Protein AF-A0A7H1Q5Y9-F1 (afdb_monomer_lite)

Foldseek 3Di:
DVVVVVLVVVLVVLLVVLEFDPPDDPLSLLVSLLVSLVVQLVSLCVVCVLADCSLVSQLVSQLVSCVSSPDDSVRSSVLSCCLSVVQPDRSDRGDPVSSNVNSVSSSVPPD

Structure (mmCIF, N/CA/C/O backbone):
data_AF-A0A7H1Q5Y9-F1
#
_entry.id   AF-A0A7H1Q5Y9-F1
#
loop_
_atom_site.group_PDB
_atom_site.id
_atom_site.type_symbol
_atom_site.label_atom_id
_atom_site.label_alt_id
_atom_site.label_comp_id
_atom_site.label_asym_id
_atom_site.label_entity_id
_atom_site.label_seq_id
_atom_site.pdbx_PDB_ins_code
_atom_site.Cartn_x
_atom_site.Cartn_y
_atom_site.Cartn_z
_atom_site.occupancy
_atom_site.B_iso_or_equiv
_atom_site.auth_seq_id
_atom_site.auth_comp_id
_atom_site.auth_asym_id
_atom_site.auth_atom_id
_atom_site.pdbx_PDB_model_num
ATOM 1 N N . MET A 1 1 ? -4.193 -21.403 11.041 1.00 68.25 1 MET A N 1
ATOM 2 C CA . MET A 1 1 ? -3.182 -21.726 10.001 1.00 68.25 1 MET A CA 1
ATOM 3 C C . MET A 1 1 ? -3.736 -21.534 8.593 1.00 68.25 1 MET A C 1
ATOM 5 O O . MET A 1 1 ? -3.088 -20.847 7.819 1.00 68.25 1 MET A O 1
ATOM 9 N N . LEU A 1 2 ? -4.917 -22.076 8.258 1.00 81.56 2 LEU A N 1
ATOM 10 C CA . LEU A 1 2 ? -5.513 -21.904 6.920 1.00 81.56 2 LEU A CA 1
ATOM 11 C C . LEU A 1 2 ? -5.877 -20.445 6.595 1.00 81.56 2 LEU A C 1
ATOM 13 O O . LEU A 1 2 ? -5.619 -20.007 5.485 1.00 81.56 2 LEU A O 1
ATOM 17 N N . GLU A 1 3 ? -6.375 -19.680 7.570 1.00 82.94 3 GLU A N 1
ATOM 18 C CA . GLU A 1 3 ? -6.732 -18.260 7.380 1.00 82.94 3 GLU A CA 1
ATOM 19 C C . GLU A 1 3 ? -5.525 -17.381 7.030 1.00 82.94 3 GLU A C 1
ATOM 21 O O . GLU A 1 3 ? -5.612 -16.510 6.174 1.00 82.94 3 GLU A O 1
ATOM 26 N N . TRP A 1 4 ? -4.365 -17.645 7.640 1.00 86.75 4 TRP A N 1
ATOM 27 C CA . TRP A 1 4 ? -3.121 -16.946 7.303 1.00 86.75 4 TRP A CA 1
ATOM 28 C C . TRP A 1 4 ? -2.650 -17.274 5.883 1.00 86.75 4 TRP A C 1
ATOM 30 O O . TRP A 1 4 ? -2.183 -16.398 5.164 1.00 86.75 4 TRP A O 1
ATOM 40 N N . ARG A 1 5 ? -2.796 -18.538 5.464 1.00 91.12 5 ARG A N 1
ATOM 41 C CA . ARG A 1 5 ? -2.444 -18.966 4.108 1.00 91.12 5 ARG A CA 1
ATOM 42 C C . ARG A 1 5 ? -3.365 -18.335 3.064 1.00 91.12 5 ARG A C 1
ATOM 44 O O . ARG A 1 5 ? -2.848 -17.820 2.088 1.00 91.12 5 ARG A O 1
ATOM 51 N N . SER A 1 6 ? -4.682 -18.354 3.294 1.00 92.25 6 SER A N 1
ATOM 52 C CA . SER A 1 6 ? -5.670 -17.746 2.386 1.00 92.25 6 SER A CA 1
ATOM 53 C C . SER A 1 6 ? -5.350 -16.279 2.143 1.00 92.25 6 SER A C 1
ATOM 55 O O . SER A 1 6 ? -5.233 -15.858 1.002 1.00 92.25 6 SER A O 1
ATOM 57 N N . TRP A 1 7 ? -5.079 -15.535 3.217 1.00 91.12 7 TRP A N 1
ATOM 58 C CA . TRP A 1 7 ? -4.743 -14.121 3.113 1.00 91.12 7 TRP A CA 1
ATOM 59 C C . TRP A 1 7 ? -3.468 -13.864 2.292 1.00 91.12 7 TRP A C 1
ATOM 61 O O . TRP A 1 7 ? -3.449 -12.974 1.449 1.00 91.12 7 TRP A O 1
ATOM 71 N N . LEU A 1 8 ? -2.411 -14.664 2.479 1.00 92.81 8 LEU A N 1
ATOM 72 C CA . LEU A 1 8 ? -1.203 -14.545 1.651 1.00 92.81 8 LEU A CA 1
ATOM 73 C C . LEU A 1 8 ? -1.446 -14.938 0.187 1.00 92.81 8 LEU A C 1
ATOM 75 O O . LEU A 1 8 ? -0.823 -14.368 -0.704 1.00 92.81 8 LEU A O 1
ATOM 79 N N . GLU A 1 9 ? -2.329 -15.902 -0.074 1.00 95.75 9 GLU A N 1
ATOM 80 C CA . GLU A 1 9 ? -2.720 -16.285 -1.436 1.00 95.75 9 GLU A CA 1
ATOM 81 C C . GLU A 1 9 ? -3.536 -15.183 -2.122 1.00 95.75 9 GLU A C 1
ATOM 83 O O . GLU A 1 9 ? -3.304 -14.903 -3.295 1.00 95.75 9 GLU A O 1
ATOM 88 N N . GLU A 1 10 ? -4.432 -14.522 -1.390 1.00 95.69 10 GLU A N 1
ATOM 89 C CA . GLU A 1 10 ? -5.186 -13.357 -1.865 1.00 95.69 10 GLU A CA 1
ATOM 90 C C . GLU A 1 10 ? -4.256 -12.176 -2.162 1.00 95.69 10 GLU A C 1
ATOM 92 O O . GLU A 1 10 ? -4.354 -11.569 -3.227 1.00 95.69 10 GLU A O 1
ATOM 97 N N . LEU A 1 11 ? -3.293 -11.905 -1.276 1.00 94.94 11 LEU A N 1
ATOM 98 C CA . LEU A 1 11 ? -2.292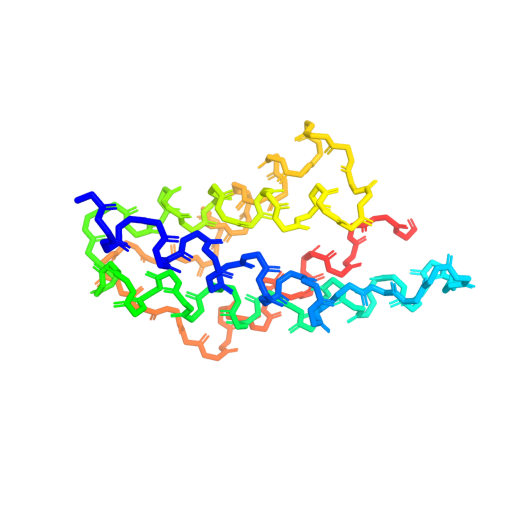 -10.860 -1.485 1.00 94.94 11 LEU A CA 1
ATOM 99 C C . LEU A 1 11 ? -1.418 -11.158 -2.717 1.00 94.94 11 LEU A C 1
ATOM 101 O O . LEU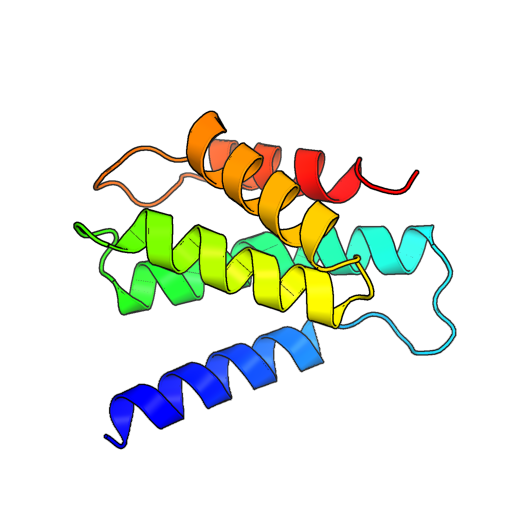 A 1 11 ? -1.206 -10.286 -3.556 1.00 94.94 11 LEU A O 1
ATOM 105 N N . ALA A 1 12 ? -0.965 -12.404 -2.877 1.00 95.50 12 ALA A N 1
ATOM 106 C CA . ALA A 1 12 ? -0.191 -12.818 -4.046 1.00 95.50 12 ALA A CA 1
ATOM 107 C C . ALA A 1 12 ? -0.999 -12.733 -5.353 1.00 95.50 12 ALA A C 1
ATOM 109 O O . ALA A 1 12 ? -0.461 -12.317 -6.380 1.00 95.50 12 ALA A O 1
ATOM 110 N N . ALA A 1 13 ? -2.283 -13.105 -5.327 1.00 96.69 13 ALA A N 1
ATOM 111 C CA . ALA A 1 13 ? -3.172 -12.972 -6.479 1.00 96.69 13 ALA A CA 1
ATOM 112 C C . ALA A 1 13 ? -3.351 -11.501 -6.875 1.00 96.69 13 ALA A C 1
ATOM 114 O O . ALA A 1 13 ? -3.244 -11.165 -8.054 1.00 96.69 13 ALA A O 1
ATOM 115 N N . LEU A 1 14 ? -3.536 -10.624 -5.888 1.00 96.56 14 LEU A N 1
ATOM 116 C CA . LEU A 1 14 ? -3.633 -9.187 -6.106 1.00 96.56 14 LEU A CA 1
ATOM 117 C C . LEU A 1 14 ? -2.351 -8.604 -6.719 1.00 96.56 14 LEU A C 1
ATOM 119 O O . LEU A 1 14 ? -2.420 -7.778 -7.631 1.00 96.56 14 LEU A O 1
ATOM 123 N N . PHE A 1 15 ? -1.179 -9.038 -6.250 1.00 95.12 15 PHE A N 1
ATOM 124 C CA . PHE A 1 15 ? 0.098 -8.595 -6.814 1.00 95.12 15 PHE A CA 1
ATOM 125 C C . PHE A 1 15 ? 0.239 -9.030 -8.270 1.00 95.12 15 PHE A C 1
ATOM 127 O O . PHE A 1 15 ? 0.634 -8.226 -9.107 1.00 95.12 15 PHE A O 1
ATOM 134 N N . ALA A 1 16 ? -0.142 -10.270 -8.587 1.00 94.06 16 ALA A N 1
ATOM 135 C CA . ALA A 1 16 ? -0.122 -10.775 -9.955 1.00 94.06 16 ALA A CA 1
ATOM 136 C C . ALA A 1 16 ? -1.090 -10.015 -10.879 1.00 94.06 16 ALA A C 1
ATOM 138 O O . ALA A 1 16 ? -0.744 -9.747 -12.024 1.00 94.06 16 ALA A O 1
ATOM 139 N N . GLU A 1 17 ? -2.274 -9.636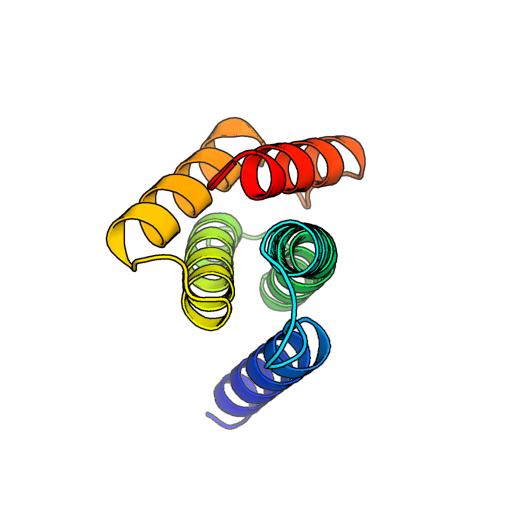 -10.389 1.00 94.00 17 GLU A N 1
ATOM 140 C CA . GLU A 1 17 ? -3.235 -8.812 -11.139 1.00 94.00 17 GLU A CA 1
ATOM 141 C C . GLU A 1 17 ? -2.726 -7.380 -11.363 1.00 94.00 17 GLU A C 1
ATOM 143 O O . GLU A 1 17 ? -2.993 -6.770 -12.396 1.00 94.00 17 GLU A O 1
ATOM 148 N N . SER A 1 18 ? -1.965 -6.852 -10.403 1.00 91.44 18 SER A N 1
ATOM 149 C CA . SER A 1 18 ? -1.428 -5.488 -10.435 1.00 91.44 18 SER A CA 1
ATOM 150 C C . SER A 1 18 ? -0.049 -5.388 -11.097 1.00 91.44 18 SER A C 1
ATOM 152 O O . SER A 1 18 ? 0.488 -4.282 -11.231 1.00 91.44 18 SER A O 1
ATOM 154 N N . ALA A 1 19 ? 0.551 -6.516 -11.482 1.00 88.19 19 ALA A N 1
ATOM 155 C CA . ALA A 1 19 ? 1.878 -6.561 -12.072 1.00 88.19 19 ALA A CA 1
ATOM 156 C C . ALA A 1 19 ? 1.869 -5.947 -13.484 1.00 88.19 19 ALA A C 1
ATOM 158 O O . ALA A 1 19 ? 0.946 -6.199 -14.261 1.00 88.19 19 ALA A O 1
ATOM 159 N N . PRO A 1 20 ? 2.885 -5.143 -13.838 1.00 86.69 20 PRO A N 1
ATOM 160 C CA . PRO A 1 20 ? 3.034 -4.665 -15.204 1.00 86.69 20 PRO A CA 1
ATOM 161 C C . PRO A 1 20 ? 3.361 -5.820 -16.161 1.00 86.69 20 PRO A C 1
ATOM 163 O O . PRO A 1 20 ? 3.923 -6.840 -15.756 1.00 86.69 20 PRO A O 1
ATOM 166 N N . ASP A 1 21 ? 3.057 -5.634 -17.448 1.00 87.06 21 ASP A N 1
ATOM 167 C CA . ASP A 1 21 ? 3.479 -6.565 -18.494 1.00 87.06 21 ASP A CA 1
ATOM 168 C C . ASP A 1 21 ? 5.010 -6.725 -18.513 1.00 87.06 21 ASP A C 1
ATOM 170 O O . ASP A 1 21 ? 5.766 -5.812 -18.172 1.00 87.06 21 ASP A O 1
ATOM 174 N N . VAL A 1 22 ? 5.489 -7.895 -18.946 1.00 83.81 22 VAL A N 1
ATOM 175 C CA . VAL A 1 22 ? 6.931 -8.223 -18.955 1.00 83.81 22 VAL A CA 1
ATOM 176 C C . VAL A 1 22 ? 7.735 -7.206 -19.775 1.00 83.81 22 VAL A C 1
ATOM 178 O O . VAL A 1 22 ? 8.821 -6.796 -19.363 1.00 83.81 22 VAL A O 1
ATOM 181 N N . ASP A 1 23 ? 7.162 -6.752 -20.890 1.00 88.38 23 ASP A N 1
ATOM 182 C CA . ASP A 1 23 ? 7.767 -5.793 -21.818 1.00 88.38 23 ASP A CA 1
ATOM 183 C C . ASP A 1 23 ? 7.336 -4.338 -21.557 1.00 88.38 23 ASP A C 1
ATOM 185 O O . ASP A 1 23 ? 7.623 -3.469 -22.380 1.00 88.38 23 ASP A O 1
ATOM 189 N N . ALA A 1 24 ? 6.657 -4.068 -20.434 1.00 87.88 24 ALA A N 1
ATOM 190 C CA . ALA A 1 24 ? 6.195 -2.728 -20.085 1.00 87.88 24 ALA A CA 1
ATOM 191 C C . ALA A 1 24 ? 7.359 -1.727 -20.062 1.00 87.88 24 ALA A C 1
ATOM 193 O O . ALA A 1 24 ? 8.481 -2.065 -19.660 1.00 87.88 24 ALA A O 1
ATOM 194 N N . ASP A 1 25 ? 7.109 -0.486 -20.464 1.00 90.19 25 ASP A N 1
ATOM 195 C CA . ASP A 1 25 ? 8.067 0.600 -20.245 1.00 90.19 25 ASP A CA 1
ATOM 196 C C . ASP A 1 25 ? 8.019 1.115 -18.789 1.00 90.19 25 ASP A C 1
ATOM 198 O O . ASP A 1 25 ? 7.235 0.642 -17.964 1.00 90.19 25 ASP A O 1
ATOM 202 N N . GLU A 1 26 ? 8.908 2.043 -18.422 1.00 87.00 26 GLU A N 1
ATOM 203 C CA . GLU A 1 26 ? 8.965 2.550 -17.039 1.00 87.00 26 GLU A CA 1
ATOM 204 C C . GLU A 1 26 ? 7.687 3.302 -16.636 1.00 87.00 26 GLU A C 1
ATOM 206 O O . GLU A 1 26 ? 7.230 3.193 -15.502 1.00 87.00 26 GLU A O 1
ATOM 211 N N . GLU A 1 27 ? 7.055 4.009 -17.574 1.00 89.38 27 GLU A N 1
ATOM 212 C CA . GLU A 1 27 ? 5.800 4.726 -17.342 1.00 89.38 27 GLU A CA 1
ATOM 213 C C . GLU A 1 27 ? 4.652 3.745 -17.063 1.00 89.38 27 GLU A C 1
ATOM 215 O O . GLU A 1 27 ? 3.850 3.952 -16.151 1.00 89.38 27 GLU A O 1
ATOM 220 N N . GLU A 1 28 ? 4.574 2.653 -17.818 1.00 90.31 28 GLU A N 1
ATOM 221 C CA . GLU A 1 28 ? 3.601 1.586 -17.613 1.00 90.31 28 GLU A CA 1
ATOM 222 C C . GLU A 1 28 ? 3.835 0.848 -16.294 1.00 90.31 28 GLU A C 1
ATOM 224 O O . GLU A 1 28 ? 2.867 0.599 -15.566 1.00 90.31 28 GLU A O 1
ATOM 229 N N . ARG A 1 29 ? 5.097 0.557 -15.939 1.00 89.06 29 ARG A N 1
ATOM 230 C CA . ARG A 1 29 ? 5.453 -0.008 -14.625 1.00 89.06 29 ARG A CA 1
ATOM 231 C C . ARG A 1 29 ? 5.004 0.905 -13.493 1.00 89.06 29 ARG A C 1
ATOM 233 O O . ARG A 1 29 ? 4.322 0.438 -12.581 1.00 89.06 29 ARG A O 1
ATOM 240 N N . ARG A 1 30 ? 5.302 2.201 -13.595 1.00 90.00 30 ARG A N 1
ATOM 241 C CA . ARG A 1 30 ? 4.895 3.229 -12.631 1.00 90.00 30 ARG A CA 1
ATOM 242 C C . ARG A 1 30 ? 3.380 3.293 -12.469 1.00 90.00 30 ARG A C 1
ATOM 244 O O . ARG A 1 30 ? 2.877 3.157 -11.359 1.00 90.00 30 ARG A O 1
ATOM 251 N N . ARG A 1 31 ? 2.622 3.363 -13.569 1.00 90.81 31 ARG A N 1
ATOM 252 C CA . ARG A 1 31 ? 1.150 3.346 -13.492 1.00 90.81 31 ARG A CA 1
ATOM 253 C C . ARG A 1 31 ? 0.592 2.039 -12.945 1.00 90.81 31 ARG A C 1
ATOM 255 O O . ARG A 1 31 ? -0.472 2.051 -12.330 1.00 90.81 31 ARG A O 1
ATOM 262 N N . SER A 1 32 ? 1.253 0.907 -13.188 1.00 91.50 32 SER A N 1
ATOM 263 C CA . SER A 1 32 ? 0.835 -0.360 -12.588 1.00 91.50 32 SER A CA 1
ATOM 264 C C . SER A 1 32 ? 1.026 -0.338 -11.076 1.00 91.50 32 SER A C 1
ATOM 266 O O . SER A 1 32 ? 0.072 -0.657 -10.367 1.00 91.50 32 SER A O 1
ATOM 268 N N . ARG A 1 33 ? 2.185 0.150 -10.602 1.00 92.69 33 ARG A N 1
ATOM 269 C CA . ARG A 1 33 ? 2.462 0.405 -9.177 1.00 92.69 33 ARG A CA 1
ATOM 270 C C . ARG A 1 33 ? 1.383 1.286 -8.547 1.00 92.69 33 ARG A C 1
ATOM 272 O O . ARG A 1 33 ? 0.729 0.877 -7.593 1.00 92.69 33 ARG A O 1
ATOM 279 N N . GLU A 1 34 ? 1.110 2.449 -9.135 1.00 93.75 34 GLU A N 1
ATOM 280 C CA . GLU A 1 34 ? 0.086 3.389 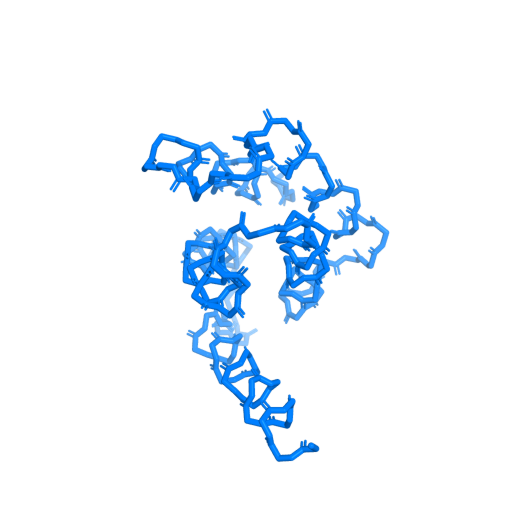-8.650 1.00 93.75 34 GLU A CA 1
ATOM 281 C C . GLU A 1 34 ? -1.319 2.766 -8.556 1.00 93.75 34 GLU A C 1
ATOM 283 O O . GLU A 1 34 ? -2.118 3.132 -7.691 1.00 93.75 34 GLU A O 1
ATOM 288 N N . ARG A 1 35 ? -1.683 1.861 -9.473 1.00 92.81 35 ARG A N 1
ATOM 289 C CA . ARG A 1 35 ? -3.005 1.212 -9.459 1.00 92.81 35 ARG A CA 1
ATOM 290 C C . ARG A 1 35 ? -3.129 0.154 -8.367 1.00 92.81 35 ARG A C 1
ATOM 292 O O . ARG A 1 35 ? -4.228 -0.004 -7.841 1.00 92.81 35 ARG A O 1
ATOM 299 N N . GLY A 1 36 ? -2.047 -0.544 -8.022 1.00 94.75 36 GLY A N 1
ATOM 300 C CA . GLY A 1 36 ? -2.084 -1.606 -7.014 1.00 94.75 36 GLY A CA 1
ATOM 301 C C . GLY A 1 36 ? -2.086 -1.113 -5.566 1.00 94.75 36 GLY A C 1
ATOM 302 O O . GLY A 1 36 ? -2.511 -1.856 -4.688 1.00 94.75 36 GLY A O 1
ATOM 303 N N . VAL A 1 37 ? -1.714 0.143 -5.290 1.00 95.44 37 VAL A N 1
ATOM 304 C CA . VAL A 1 37 ? -1.691 0.688 -3.914 1.00 95.44 37 VAL A CA 1
ATOM 305 C C . VAL A 1 37 ? -3.053 0.575 -3.224 1.00 95.44 37 VAL A C 1
ATOM 307 O O . VAL A 1 37 ? -3.165 -0.023 -2.157 1.00 95.44 37 VAL A O 1
ATOM 310 N N . ALA A 1 38 ? -4.108 1.121 -3.834 1.00 96.00 38 ALA A N 1
ATOM 311 C CA . ALA A 1 38 ? -5.438 1.156 -3.226 1.00 96.00 38 ALA A CA 1
ATOM 312 C C . ALA A 1 38 ? -5.994 -0.238 -2.866 1.00 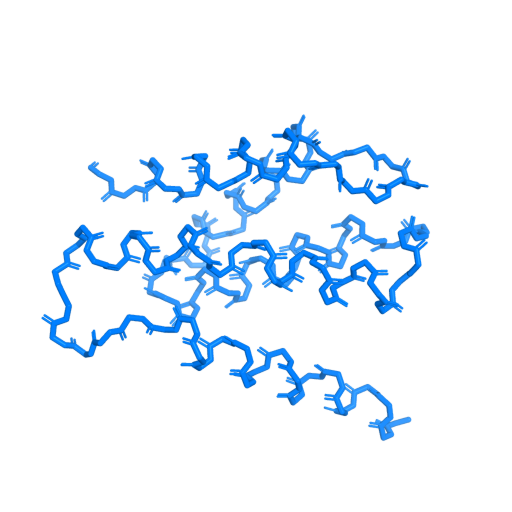96.00 38 ALA A C 1
ATOM 314 O O . ALA A 1 38 ? -6.432 -0.412 -1.726 1.00 96.00 38 ALA A O 1
ATOM 315 N N . PRO A 1 39 ? -5.975 -1.248 -3.760 1.00 96.56 39 PRO A N 1
ATOM 316 C CA . PRO A 1 39 ? -6.458 -2.577 -3.401 1.00 96.56 39 PRO A CA 1
ATOM 317 C C . PRO A 1 39 ? -5.573 -3.284 -2.362 1.00 96.56 39 PRO A C 1
ATOM 319 O O . PRO A 1 39 ? -6.109 -4.018 -1.533 1.00 96.56 39 PRO A O 1
ATOM 322 N N . VAL A 1 40 ? -4.255 -3.038 -2.335 1.00 97.31 40 VAL A N 1
ATOM 323 C CA . VAL A 1 40 ? -3.368 -3.603 -1.297 1.00 97.31 40 VAL A CA 1
ATOM 324 C C . VAL A 1 40 ? -3.729 -3.043 0.076 1.00 97.31 40 VAL A C 1
ATOM 326 O O . VAL A 1 40 ? -3.927 -3.806 1.024 1.00 97.31 40 VAL A O 1
ATOM 329 N N . VAL A 1 41 ? -3.892 -1.722 0.176 1.00 97.00 41 VAL A N 1
ATOM 330 C CA . VAL A 1 41 ? -4.300 -1.056 1.421 1.00 97.00 41 VAL A CA 1
ATOM 331 C C . VAL A 1 41 ? -5.684 -1.535 1.865 1.00 97.00 41 VAL A C 1
ATOM 333 O O . VAL A 1 41 ? -5.877 -1.846 3.041 1.00 97.00 41 VAL A O 1
ATOM 336 N N . ALA A 1 42 ? -6.636 -1.668 0.936 1.00 96.19 42 ALA A N 1
ATOM 337 C CA . ALA A 1 42 ? -7.978 -2.163 1.237 1.00 96.19 42 ALA A CA 1
ATOM 338 C C . ALA A 1 42 ? -7.959 -3.586 1.821 1.00 96.19 42 ALA A C 1
ATOM 340 O O . ALA A 1 42 ? -8.621 -3.836 2.828 1.00 96.19 42 ALA A O 1
ATOM 341 N N . LEU A 1 43 ? -7.159 -4.495 1.251 1.00 96.06 43 LEU A N 1
ATOM 342 C CA . LEU A 1 43 ? -7.030 -5.867 1.750 1.00 96.06 43 LEU A CA 1
ATOM 343 C C . LEU A 1 43 ? -6.433 -5.911 3.167 1.00 96.06 43 LEU A C 1
ATOM 345 O O . LEU A 1 43 ? -6.847 -6.718 4.002 1.00 96.06 43 LEU A O 1
ATOM 349 N N . VAL A 1 44 ? -5.474 -5.030 3.472 1.00 96.75 44 VAL A N 1
ATOM 350 C CA . VAL A 1 44 ? -4.910 -4.913 4.826 1.00 96.75 44 VAL A CA 1
ATOM 351 C C . VAL A 1 44 ? -5.941 -4.369 5.810 1.00 96.75 44 VAL A C 1
ATOM 353 O O . VAL A 1 44 ? -6.076 -4.913 6.909 1.00 96.75 44 VAL A O 1
ATOM 356 N N . VAL A 1 45 ? -6.682 -3.325 5.434 1.00 96.38 45 VAL A N 1
ATOM 357 C CA . VAL A 1 45 ? -7.743 -2.746 6.270 1.00 96.38 45 VAL A CA 1
ATOM 358 C C . VAL A 1 45 ? -8.816 -3.787 6.565 1.00 96.38 45 VAL A C 1
ATOM 360 O O . VAL A 1 45 ? -9.144 -3.979 7.730 1.00 96.38 45 VAL A O 1
ATOM 363 N N . GLU A 1 46 ? -9.295 -4.519 5.557 1.00 94.31 46 GLU A N 1
ATOM 364 C CA . GLU A 1 46 ? -10.277 -5.595 5.743 1.00 94.31 46 GLU A CA 1
ATOM 365 C C . GLU A 1 46 ? -9.757 -6.670 6.708 1.00 94.31 46 GLU A C 1
ATOM 367 O O . GLU A 1 46 ? -10.468 -7.129 7.602 1.00 94.31 46 GLU A O 1
ATOM 372 N N . ARG A 1 47 ? -8.479 -7.038 6.582 1.00 92.69 47 ARG A N 1
ATOM 373 C CA . ARG A 1 47 ? -7.866 -8.075 7.415 1.00 92.69 47 ARG A CA 1
ATOM 374 C C . ARG A 1 47 ? -7.693 -7.667 8.877 1.00 92.69 47 ARG A C 1
ATOM 376 O O . ARG A 1 47 ? -7.702 -8.539 9.757 1.00 92.69 47 ARG A O 1
ATOM 383 N N . THR A 1 48 ? -7.427 -6.388 9.115 1.00 94.06 48 THR A N 1
ATOM 384 C CA . THR A 1 48 ? -7.001 -5.847 10.415 1.00 94.06 48 THR A CA 1
ATOM 385 C C . THR A 1 48 ? -8.065 -4.993 11.096 1.00 94.06 48 THR A C 1
ATOM 387 O O . THR A 1 48 ? -7.858 -4.602 12.242 1.00 94.06 48 THR A O 1
ATOM 390 N N . ASP A 1 49 ? -9.177 -4.715 10.411 1.00 94.00 49 ASP A N 1
ATOM 391 C CA . ASP A 1 49 ? -10.236 -3.782 10.818 1.00 94.00 49 ASP A CA 1
ATOM 392 C C . ASP A 1 49 ? -9.701 -2.371 11.134 1.00 94.00 49 ASP A C 1
ATOM 394 O O . ASP A 1 49 ? -10.203 -1.673 12.010 1.00 94.00 49 ASP A O 1
ATOM 398 N N . ALA A 1 50 ? -8.598 -1.986 10.475 1.00 94.00 50 ALA A N 1
ATOM 399 C CA . ALA A 1 50 ? -7.794 -0.808 10.813 1.00 94.00 50 ALA A CA 1
ATOM 400 C C . ALA A 1 50 ? -7.412 -0.722 12.313 1.00 94.00 50 ALA A C 1
ATOM 402 O O . ALA A 1 50 ? -7.275 0.362 12.874 1.00 94.00 50 ALA A O 1
ATOM 403 N N . GLY A 1 51 ? -7.238 -1.869 12.980 1.00 92.44 51 GLY A N 1
ATOM 404 C CA . GLY A 1 51 ? -6.863 -1.971 14.392 1.00 92.44 51 GLY A CA 1
ATOM 405 C C . GLY A 1 51 ? -5.370 -1.751 14.669 1.00 92.44 51 GLY A C 1
ATOM 406 O O . GLY A 1 51 ? -4.613 -1.310 13.820 1.00 92.44 51 GLY A O 1
ATOM 407 N N . GLU A 1 52 ? -4.897 -2.111 15.861 1.00 90.69 52 GLU A N 1
ATOM 408 C CA . GLU A 1 52 ? -3.575 -1.716 16.397 1.00 90.69 52 GLU A CA 1
ATOM 409 C C . GLU A 1 52 ? -2.391 -1.918 15.447 1.00 90.69 52 GLU A C 1
ATOM 411 O O . GLU A 1 52 ? -1.494 -1.085 15.353 1.00 90.69 52 GLU A O 1
ATOM 416 N N . LEU A 1 53 ? -2.398 -3.045 14.738 1.00 91.00 53 LEU A N 1
ATOM 417 C CA . LEU A 1 53 ? -1.292 -3.488 13.898 1.00 91.00 53 LEU A CA 1
ATOM 418 C C . LEU A 1 53 ? -1.480 -3.120 12.421 1.00 91.00 53 LEU A C 1
ATOM 420 O O . LEU A 1 53 ? -0.664 -3.524 11.595 1.00 91.00 53 LEU A O 1
ATOM 424 N N . TRP A 1 54 ? -2.542 -2.387 12.071 1.00 95.50 54 TRP A N 1
ATOM 425 C CA . TRP A 1 54 ? -2.930 -2.171 10.678 1.00 95.50 54 TRP A CA 1
ATOM 426 C C . TRP A 1 54 ? -1.873 -1.405 9.887 1.00 95.50 54 TRP A C 1
ATOM 428 O O . TRP A 1 54 ? -1.532 -1.822 8.787 1.00 95.50 54 TRP A O 1
ATOM 438 N N . ARG A 1 55 ? -1.288 -0.352 10.470 1.00 96.38 55 ARG A N 1
ATOM 439 C CA . ARG A 1 55 ? -0.226 0.445 9.834 1.00 96.38 55 ARG A CA 1
ATOM 440 C C . ARG A 1 55 ? 1.024 -0.383 9.566 1.00 96.38 55 ARG A C 1
ATOM 442 O O . ARG A 1 55 ? 1.496 -0.419 8.439 1.00 96.38 55 ARG A O 1
ATOM 449 N N . ALA A 1 56 ? 1.499 -1.129 10.563 1.00 96.00 56 ALA A N 1
ATOM 450 C CA . ALA A 1 56 ? 2.664 -2.001 10.405 1.00 96.00 56 ALA A CA 1
ATOM 451 C C . ALA A 1 56 ? 2.416 -3.127 9.383 1.00 96.00 56 ALA A C 1
ATOM 453 O O . ALA A 1 56 ? 3.298 -3.471 8.597 1.00 96.00 56 ALA A O 1
ATOM 454 N N . ALA A 1 57 ? 1.205 -3.694 9.367 1.00 95.75 57 ALA A N 1
ATOM 455 C CA . ALA A 1 57 ? 0.803 -4.659 8.349 1.00 95.75 57 ALA A CA 1
ATOM 456 C C . ALA A 1 57 ? 0.713 -4.018 6.953 1.00 95.75 57 ALA A C 1
ATOM 458 O O . ALA A 1 57 ? 1.070 -4.661 5.969 1.00 95.75 57 ALA A O 1
ATOM 459 N N . CYS A 1 58 ? 0.273 -2.760 6.876 1.00 97.25 58 CYS A N 1
ATOM 460 C CA . CYS A 1 58 ? 0.146 -1.995 5.640 1.00 97.25 58 CYS A CA 1
ATOM 461 C C . CYS A 1 58 ? 1.516 -1.690 5.038 1.00 97.25 58 CYS A C 1
ATOM 463 O O . CYS A 1 58 ? 1.742 -2.039 3.884 1.00 97.25 58 CYS A O 1
ATOM 465 N N . ALA A 1 59 ? 2.445 -1.157 5.839 1.00 97.56 59 ALA A N 1
ATOM 466 C CA . ALA A 1 59 ? 3.820 -0.892 5.422 1.00 97.56 59 ALA A CA 1
ATOM 467 C C . ALA A 1 59 ? 4.458 -2.170 4.869 1.00 97.56 59 ALA A C 1
ATOM 469 O O . ALA A 1 59 ? 4.882 -2.215 3.721 1.00 97.56 59 ALA A O 1
ATOM 470 N N . ARG A 1 60 ? 4.364 -3.277 5.619 1.00 97.69 60 ARG A N 1
ATOM 471 C CA . ARG A 1 60 ? 4.889 -4.576 5.183 1.00 97.69 60 ARG A CA 1
ATOM 472 C C . ARG A 1 60 ? 4.287 -5.064 3.859 1.00 97.69 60 ARG A C 1
ATOM 474 O O . ARG A 1 60 ? 5.017 -5.592 3.021 1.00 97.69 60 ARG A O 1
ATOM 481 N N . ALA A 1 61 ? 2.972 -4.945 3.685 1.00 97.56 61 ALA A N 1
ATOM 482 C CA . ALA A 1 61 ? 2.301 -5.376 2.461 1.00 97.56 61 ALA A CA 1
ATOM 483 C C . ALA A 1 61 ? 2.678 -4.493 1.261 1.00 97.56 61 ALA A C 1
ATOM 485 O O . ALA A 1 61 ? 2.877 -5.021 0.168 1.00 97.56 61 ALA A O 1
ATOM 486 N N . LEU A 1 62 ? 2.817 -3.180 1.469 1.00 97.44 62 LEU A N 1
ATOM 487 C CA . LEU A 1 62 ? 3.281 -2.240 0.450 1.00 97.44 62 LEU A CA 1
ATOM 488 C C . LEU A 1 62 ? 4.741 -2.502 0.065 1.00 97.44 62 LEU A C 1
ATOM 490 O O . LEU A 1 62 ? 5.024 -2.556 -1.126 1.00 97.44 62 LEU A O 1
ATOM 494 N N . THR A 1 63 ? 5.636 -2.781 1.018 1.00 97.94 63 THR A N 1
ATOM 495 C CA . THR A 1 63 ? 7.021 -3.188 0.722 1.00 97.94 63 THR A CA 1
ATOM 496 C C . THR A 1 63 ? 7.051 -4.418 -0.184 1.00 97.94 63 THR A C 1
ATOM 498 O O . THR A 1 63 ? 7.665 -4.393 -1.248 1.00 97.94 63 THR A O 1
ATOM 501 N N . TRP A 1 64 ? 6.321 -5.484 0.173 1.00 97.69 64 TRP A N 1
ATOM 502 C CA . TRP A 1 64 ? 6.258 -6.696 -0.654 1.00 97.69 64 TRP A CA 1
ATOM 503 C C . TRP A 1 64 ? 5.660 -6.446 -2.038 1.00 97.69 64 TRP A C 1
ATOM 505 O O . TRP A 1 64 ? 6.101 -7.041 -3.023 1.00 97.69 64 TRP A O 1
ATOM 515 N N . TYR A 1 65 ? 4.657 -5.574 -2.122 1.00 96.56 65 TYR A N 1
ATOM 516 C CA . TYR A 1 65 ? 4.069 -5.183 -3.392 1.00 96.56 65 TYR A CA 1
ATOM 517 C C . TYR A 1 65 ? 5.090 -4.456 -4.276 1.00 96.56 65 TYR A C 1
ATOM 519 O O . TYR A 1 65 ? 5.288 -4.842 -5.427 1.00 96.56 65 TYR A O 1
ATOM 527 N N . LEU A 1 66 ? 5.789 -3.459 -3.736 1.00 95.00 66 LEU A N 1
ATOM 528 C CA . LEU A 1 66 ? 6.802 -2.686 -4.455 1.00 95.00 66 LEU A CA 1
ATOM 529 C C . LEU A 1 66 ? 7.957 -3.579 -4.931 1.00 95.00 66 LEU A C 1
ATOM 531 O O . LEU A 1 66 ? 8.300 -3.545 -6.116 1.00 95.00 66 LEU A O 1
ATOM 535 N N . GLU A 1 67 ? 8.472 -4.460 -4.069 1.00 94.62 67 GLU A N 1
ATOM 536 C CA . GLU A 1 67 ? 9.473 -5.472 -4.441 1.00 94.62 67 GLU A CA 1
ATOM 537 C C . GLU A 1 67 ? 8.991 -6.352 -5.605 1.00 94.62 67 GLU A C 1
ATOM 539 O O . GLU A 1 67 ? 9.739 -6.609 -6.552 1.00 94.62 67 GLU A O 1
ATOM 544 N N . SER A 1 68 ? 7.718 -6.771 -5.595 1.00 92.50 68 SER A N 1
ATOM 545 C CA . SER A 1 68 ? 7.140 -7.592 -6.671 1.00 92.50 68 SER A CA 1
ATOM 546 C C . SER A 1 68 ? 7.097 -6.881 -8.031 1.00 92.50 68 SER A C 1
ATOM 548 O O . SER A 1 68 ? 7.039 -7.535 -9.072 1.00 92.50 68 SER A O 1
ATOM 550 N N . THR A 1 69 ? 7.176 -5.548 -8.030 1.00 90.50 69 THR A N 1
ATOM 551 C CA . THR A 1 69 ? 7.222 -4.708 -9.237 1.00 90.50 69 THR A CA 1
ATOM 552 C C . THR A 1 69 ? 8.638 -4.288 -9.644 1.00 90.50 69 THR A C 1
ATOM 554 O O . THR A 1 69 ? 8.799 -3.538 -10.608 1.00 90.50 69 THR A O 1
ATOM 557 N N . GLY A 1 70 ? 9.664 -4.792 -8.948 1.00 89.44 70 GLY A N 1
ATOM 558 C CA . GLY A 1 70 ? 11.075 -4.575 -9.273 1.00 89.44 70 GLY A CA 1
ATOM 559 C C . GLY A 1 70 ? 11.758 -3.428 -8.526 1.00 89.44 70 GLY A C 1
ATOM 560 O O . GLY A 1 70 ? 12.904 -3.120 -8.849 1.00 89.44 70 GLY A O 1
ATOM 561 N N . VAL A 1 71 ? 11.098 -2.808 -7.542 1.00 91.25 71 VAL A N 1
ATOM 562 C CA . VAL A 1 71 ? 11.735 -1.828 -6.643 1.00 91.25 71 VAL A CA 1
ATOM 563 C C . VAL A 1 71 ? 12.733 -2.560 -5.738 1.00 91.25 71 VAL A C 1
ATOM 565 O O . VAL A 1 71 ? 12.464 -3.680 -5.297 1.00 91.25 71 VAL A O 1
ATOM 568 N N . ALA A 1 72 ? 13.904 -1.969 -5.486 1.00 94.19 72 ALA A N 1
ATOM 569 C CA . ALA A 1 72 ? 14.881 -2.569 -4.582 1.00 94.19 72 ALA A CA 1
ATOM 570 C C . ALA A 1 72 ? 14.324 -2.619 -3.152 1.00 94.19 72 ALA A C 1
ATOM 572 O O . ALA A 1 72 ? 13.584 -1.733 -2.746 1.00 94.19 72 ALA A O 1
ATOM 573 N N . ALA A 1 73 ? 14.682 -3.649 -2.383 1.00 94.12 73 ALA A N 1
ATOM 574 C CA . ALA A 1 73 ? 14.084 -3.889 -1.066 1.00 94.12 73 ALA A CA 1
ATOM 575 C C . ALA A 1 73 ? 14.246 -2.708 -0.086 1.00 94.12 73 ALA A C 1
ATOM 577 O O . ALA A 1 73 ? 13.311 -2.396 0.638 1.00 94.12 73 ALA A O 1
ATOM 578 N N . GLU A 1 74 ? 15.406 -2.040 -0.089 1.00 95.44 74 GLU A N 1
ATOM 579 C CA . GLU A 1 74 ? 15.666 -0.868 0.764 1.00 95.44 74 GLU A CA 1
ATOM 580 C C . GLU A 1 74 ? 14.770 0.317 0.372 1.00 95.44 74 GLU A C 1
ATOM 582 O O . GLU A 1 74 ? 14.050 0.840 1.218 1.00 95.44 74 GLU A O 1
ATOM 587 N N . ASP A 1 75 ? 14.719 0.649 -0.922 1.00 94.94 75 ASP A N 1
ATOM 588 C CA . ASP A 1 75 ? 13.858 1.715 -1.451 1.00 94.94 75 ASP A CA 1
ATOM 589 C C . ASP A 1 75 ? 12.363 1.404 -1.230 1.00 94.94 75 ASP A C 1
ATOM 591 O O . ASP A 1 75 ? 11.559 2.290 -0.947 1.00 94.94 75 ASP A O 1
ATOM 595 N N . ALA A 1 76 ? 11.971 0.131 -1.346 1.00 96.19 76 ALA A N 1
ATOM 596 C CA . ALA A 1 76 ? 10.601 -0.327 -1.133 1.00 96.19 76 ALA A CA 1
ATOM 597 C C . ALA A 1 76 ? 10.167 -0.236 0.337 1.00 96.19 76 ALA A C 1
ATOM 599 O O . ALA A 1 76 ? 8.992 0.015 0.610 1.00 96.19 76 ALA A O 1
ATOM 600 N N . GLU A 1 77 ? 11.081 -0.486 1.276 1.00 97.00 77 GLU A N 1
ATOM 601 C CA . GLU A 1 77 ? 10.834 -0.329 2.710 1.00 97.00 77 GLU A CA 1
ATOM 602 C C . GLU A 1 77 ? 10.706 1.156 3.066 1.00 97.00 77 GLU A C 1
ATOM 604 O O . GLU A 1 77 ? 9.681 1.544 3.622 1.00 97.00 77 GLU A O 1
ATOM 609 N N . GLU A 1 78 ? 11.663 1.990 2.642 1.00 96.00 78 GLU A N 1
ATOM 610 C CA . GLU A 1 78 ? 11.641 3.443 2.876 1.00 96.00 78 GLU A CA 1
ATOM 611 C C . GLU A 1 78 ? 10.362 4.089 2.324 1.00 96.00 78 GLU A C 1
ATOM 613 O O . GLU A 1 78 ? 9.647 4.782 3.045 1.00 96.00 78 GLU A O 1
ATOM 618 N N . LEU A 1 79 ? 10.008 3.791 1.071 1.00 95.62 79 LEU A N 1
ATOM 619 C CA . LEU A 1 79 ? 8.824 4.359 0.427 1.00 95.62 79 LEU A CA 1
ATOM 620 C C . LEU A 1 79 ? 7.512 3.918 1.093 1.00 95.62 79 LEU A C 1
ATOM 622 O O . LEU A 1 79 ? 6.557 4.693 1.171 1.00 95.62 79 LEU A O 1
ATOM 626 N N . ALA A 1 80 ? 7.436 2.665 1.549 1.00 97.19 80 ALA A N 1
ATOM 627 C CA . ALA A 1 80 ? 6.254 2.156 2.236 1.00 97.19 80 ALA A CA 1
ATOM 628 C C . ALA A 1 80 ? 6.084 2.799 3.619 1.00 97.19 80 ALA A C 1
ATOM 630 O O . ALA A 1 80 ? 4.961 3.164 3.980 1.00 97.19 80 ALA A O 1
ATOM 631 N N . ASP A 1 81 ? 7.179 2.952 4.363 1.00 96.38 81 ASP A N 1
ATOM 632 C CA . ASP A 1 81 ? 7.177 3.616 5.663 1.00 96.38 81 ASP A CA 1
ATOM 633 C C . ASP A 1 81 ? 6.799 5.094 5.518 1.00 96.38 81 ASP A C 1
ATOM 635 O O . ASP A 1 81 ? 5.901 5.552 6.223 1.00 96.38 81 ASP A O 1
ATOM 639 N N . ASP A 1 82 ? 7.361 5.812 4.541 1.00 95.12 82 ASP A N 1
ATOM 640 C CA . ASP A 1 82 ? 7.027 7.217 4.265 1.00 95.12 82 ASP A CA 1
ATOM 641 C C . ASP A 1 82 ? 5.531 7.418 3.980 1.00 95.12 82 ASP A C 1
ATOM 643 O O . ASP A 1 82 ? 4.898 8.326 4.527 1.00 95.12 82 ASP A O 1
ATOM 647 N N . VAL A 1 83 ? 4.934 6.548 3.159 1.00 95.88 83 VAL A N 1
ATOM 648 C CA . VAL A 1 83 ? 3.494 6.595 2.862 1.00 95.88 83 VAL A CA 1
ATOM 649 C C . VAL A 1 83 ? 2.664 6.340 4.116 1.00 95.88 83 VAL A C 1
ATOM 651 O O . VAL A 1 83 ? 1.720 7.079 4.401 1.00 95.88 83 VAL A O 1
ATOM 654 N N . VAL A 1 84 ? 2.980 5.286 4.866 1.00 96.00 84 VAL A N 1
ATOM 655 C CA . VAL A 1 84 ? 2.181 4.894 6.032 1.00 96.00 84 VAL A CA 1
ATOM 656 C C . VAL A 1 84 ? 2.333 5.894 7.175 1.00 96.00 84 VAL A C 1
ATOM 658 O O . VAL A 1 84 ? 1.357 6.167 7.877 1.00 96.00 84 VAL A O 1
ATOM 661 N N . ASP A 1 85 ? 3.523 6.456 7.365 1.00 94.56 85 ASP A N 1
ATOM 662 C CA . ASP A 1 85 ? 3.789 7.413 8.431 1.00 94.56 85 ASP A CA 1
ATOM 663 C C . ASP A 1 85 ? 3.364 8.839 8.103 1.00 94.56 85 ASP A C 1
ATOM 665 O O . ASP A 1 85 ? 2.930 9.554 9.014 1.00 94.56 85 ASP A O 1
ATOM 669 N N . GLY A 1 86 ? 3.416 9.227 6.829 1.00 94.06 86 GLY A N 1
ATOM 670 C CA . GLY A 1 86 ? 2.977 10.535 6.356 1.00 94.06 86 GLY A CA 1
ATOM 671 C C . GLY A 1 86 ? 1.466 10.648 6.170 1.00 94.06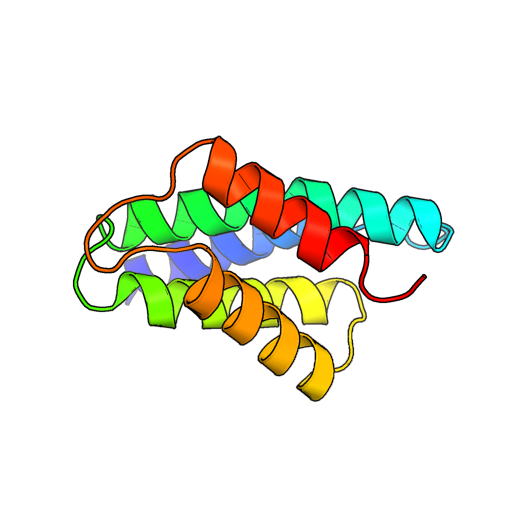 86 GLY A C 1
ATOM 672 O O . GLY A 1 86 ? 0.874 11.642 6.591 1.00 94.06 86 GLY A O 1
ATOM 673 N N . GLU A 1 87 ? 0.833 9.637 5.568 1.00 95.88 87 GLU A N 1
ATOM 674 C CA . GLU A 1 87 ? -0.534 9.774 5.046 1.00 95.88 87 GLU A CA 1
ATOM 675 C C . GLU A 1 87 ? -1.597 9.026 5.851 1.00 95.88 87 GLU A C 1
ATOM 677 O O . GLU A 1 87 ? -2.780 9.362 5.766 1.00 95.88 87 GLU A O 1
ATOM 682 N N . PHE A 1 88 ? -1.223 8.005 6.628 1.00 95.06 88 PHE A N 1
ATOM 683 C CA . PHE A 1 88 ? -2.197 7.153 7.311 1.00 95.06 88 PHE A CA 1
ATOM 684 C C . PHE A 1 88 ? -2.281 7.438 8.811 1.00 95.06 88 PHE A C 1
ATOM 686 O O . PHE A 1 88 ? -1.288 7.503 9.534 1.00 95.06 88 PHE A O 1
ATOM 693 N N . GLU A 1 89 ? -3.507 7.562 9.320 1.00 91.62 89 GLU A N 1
ATOM 694 C CA . GLU A 1 89 ? -3.777 7.800 10.738 1.00 91.62 89 GLU A CA 1
ATOM 695 C C . GLU A 1 89 ? -3.897 6.491 11.526 1.00 91.62 89 GLU A C 1
ATOM 697 O O . GLU A 1 89 ? -4.440 5.494 11.067 1.00 91.62 89 GLU A O 1
ATOM 702 N N . SER A 1 90 ? -3.418 6.450 12.766 1.00 90.44 90 SER A N 1
ATOM 703 C CA . SER A 1 90 ? -3.596 5.243 13.584 1.00 90.44 90 SER A CA 1
ATOM 704 C C . SER A 1 90 ? -5.078 4.983 13.877 1.00 90.44 90 SER A C 1
ATOM 706 O O . SER A 1 90 ? -5.821 5.913 14.172 1.00 90.44 90 SER A O 1
ATOM 708 N N . TRP A 1 91 ? -5.481 3.707 13.875 1.00 91.00 91 TRP A N 1
ATOM 709 C CA . TRP A 1 91 ? -6.839 3.247 14.220 1.00 91.00 91 TRP A CA 1
ATOM 710 C C . TRP A 1 91 ? -7.980 3.669 13.281 1.00 91.00 91 TRP A C 1
ATOM 712 O O . TRP A 1 91 ? -9.149 3.550 13.651 1.00 91.00 91 TRP A O 1
ATOM 722 N N . VAL A 1 92 ? -7.667 4.185 12.091 1.00 93.62 92 VAL A N 1
ATOM 723 C CA . VAL A 1 92 ? -8.662 4.679 11.134 1.00 93.62 92 VAL A CA 1
ATOM 724 C C . VAL A 1 92 ? -8.302 4.183 9.740 1.00 93.62 92 VAL A C 1
ATOM 726 O O . VAL A 1 92 ? -7.160 4.313 9.317 1.00 93.62 92 VAL A O 1
ATOM 729 N N . ALA A 1 93 ? -9.268 3.615 9.016 1.00 93.50 93 ALA A N 1
ATOM 730 C CA . ALA A 1 93 ? -9.069 3.269 7.612 1.00 93.50 93 ALA A CA 1
ATOM 731 C C . ALA A 1 93 ? -8.818 4.547 6.785 1.00 93.50 93 ALA A C 1
ATOM 733 O O . ALA A 1 93 ? -9.531 5.533 6.987 1.00 93.50 93 ALA A O 1
ATOM 734 N N . PRO A 1 94 ? -7.852 4.547 5.851 1.00 94.44 94 PRO A N 1
ATOM 735 C CA . PRO A 1 94 ? -7.526 5.735 5.081 1.00 94.44 94 PRO A CA 1
ATOM 736 C C . PRO A 1 94 ? -8.684 6.102 4.154 1.00 94.44 94 PRO A C 1
ATOM 738 O O . PRO A 1 94 ? -9.340 5.235 3.569 1.00 94.44 94 PRO A O 1
ATOM 741 N N . ASP A 1 95 ? -8.933 7.400 4.021 1.00 95.25 95 ASP A N 1
ATOM 742 C CA . ASP A 1 95 ? -9.928 7.911 3.092 1.00 95.25 95 ASP A CA 1
ATOM 743 C C . ASP A 1 95 ? -9.371 8.024 1.661 1.00 95.25 95 ASP A C 1
ATOM 745 O O . ASP A 1 95 ? -8.221 7.692 1.362 1.00 95.25 95 ASP A O 1
ATOM 749 N N . ALA A 1 96 ? -10.219 8.476 0.736 1.00 94.31 96 ALA A N 1
ATOM 750 C CA . ALA A 1 96 ? -9.842 8.604 -0.667 1.00 94.31 96 ALA A CA 1
ATOM 751 C C . ALA A 1 96 ? -8.731 9.643 -0.907 1.00 94.31 96 ALA A C 1
ATOM 753 O O . ALA A 1 96 ? -8.015 9.528 -1.901 1.00 94.31 96 ALA A O 1
ATOM 754 N N . GLU A 1 97 ? -8.587 10.646 -0.035 1.00 95.88 97 GLU A N 1
ATOM 755 C CA . GLU A 1 97 ? -7.540 11.662 -0.158 1.00 95.88 97 GLU A CA 1
ATOM 756 C C . GLU A 1 97 ? -6.183 11.077 0.242 1.00 95.88 97 GLU A C 1
ATOM 758 O O . GLU A 1 97 ? -5.228 11.178 -0.530 1.00 95.88 97 GLU A O 1
ATOM 763 N N . ALA A 1 98 ? -6.117 10.399 1.392 1.00 96.25 98 ALA A N 1
ATOM 764 C CA . ALA A 1 98 ? -4.914 9.709 1.854 1.00 96.25 98 ALA A CA 1
ATOM 765 C C . ALA A 1 98 ? -4.457 8.632 0.854 1.00 96.25 98 ALA A C 1
ATOM 767 O O . ALA A 1 98 ? -3.276 8.533 0.525 1.00 96.25 98 ALA A O 1
ATOM 768 N N . LEU A 1 99 ? -5.399 7.867 0.288 1.00 96.12 99 LEU A N 1
ATOM 769 C CA . LEU A 1 99 ? -5.098 6.903 -0.776 1.00 96.12 99 LEU A CA 1
ATOM 770 C C . LEU A 1 99 ? -4.608 7.574 -2.066 1.00 96.12 99 LEU A C 1
ATOM 772 O O . LEU A 1 99 ? -3.775 7.005 -2.765 1.00 96.12 99 LEU A O 1
ATOM 776 N N . GLY A 1 100 ? -5.116 8.762 -2.400 1.00 94.44 100 GLY A N 1
ATOM 777 C CA . GLY A 1 100 ? -4.634 9.548 -3.537 1.00 94.44 100 GLY A CA 1
ATOM 778 C C . GLY A 1 100 ? -3.164 9.928 -3.374 1.00 94.44 100 GLY A C 1
ATOM 779 O O . GLY A 1 100 ? -2.357 9.614 -4.241 1.00 94.44 100 GLY A O 1
ATOM 780 N N . LYS A 1 101 ? -2.807 10.496 -2.219 1.00 94.62 101 LYS A N 1
ATOM 781 C CA . LYS A 1 101 ? -1.426 10.896 -1.906 1.00 94.62 101 LYS A CA 1
ATOM 782 C C . LYS A 1 101 ? -0.473 9.706 -1.857 1.00 94.62 101 LYS A C 1
ATOM 784 O O . LYS A 1 101 ? 0.597 9.767 -2.448 1.00 94.62 101 LYS A O 1
ATOM 789 N N . ALA A 1 102 ? -0.889 8.596 -1.244 1.00 95.06 102 ALA A N 1
ATOM 790 C CA . ALA A 1 102 ? -0.115 7.355 -1.234 1.00 95.06 102 ALA A CA 1
ATOM 791 C C . ALA A 1 102 ? 0.218 6.866 -2.655 1.00 95.06 102 ALA A C 1
ATOM 793 O O . ALA A 1 102 ? 1.338 6.437 -2.929 1.00 95.06 102 ALA A O 1
ATOM 794 N N . ARG A 1 103 ? -0.753 6.948 -3.575 1.00 93.69 103 ARG A N 1
ATOM 795 C CA . ARG A 1 103 ? -0.551 6.601 -4.988 1.00 93.69 103 ARG A CA 1
ATOM 796 C C . ARG A 1 103 ? 0.415 7.556 -5.672 1.00 93.69 103 ARG A C 1
ATOM 798 O O . ARG A 1 103 ? 1.277 7.080 -6.399 1.00 93.69 103 ARG A O 1
ATOM 805 N N . ASP A 1 104 ? 0.274 8.855 -5.434 1.00 92.44 104 ASP A N 1
ATOM 806 C CA . ASP A 1 104 ? 1.128 9.874 -6.044 1.00 92.44 104 ASP A CA 1
ATOM 807 C C . ASP A 1 104 ? 2.586 9.722 -5.574 1.00 92.44 104 ASP A C 1
ATOM 809 O O . ASP A 1 104 ? 3.482 9.655 -6.409 1.00 92.44 104 ASP A O 1
ATOM 813 N N . ILE A 1 105 ? 2.823 9.533 -4.269 1.00 92.75 105 ILE A N 1
ATOM 814 C CA . ILE A 1 105 ? 4.161 9.293 -3.692 1.00 92.75 105 ILE A CA 1
ATOM 815 C C . ILE A 1 105 ? 4.817 8.051 -4.314 1.00 92.75 105 ILE A C 1
ATOM 817 O O . ILE A 1 105 ? 5.968 8.096 -4.749 1.00 92.75 105 ILE A O 1
ATOM 821 N N . ILE A 1 106 ? 4.076 6.941 -4.405 1.00 90.31 106 ILE A N 1
ATOM 822 C CA . ILE A 1 106 ? 4.580 5.697 -5.008 1.00 90.31 106 ILE A CA 1
ATOM 823 C C . ILE A 1 106 ? 4.802 5.842 -6.519 1.00 90.31 106 ILE A C 1
ATOM 825 O O . ILE A 1 106 ? 5.710 5.222 -7.076 1.00 90.31 106 ILE A O 1
ATOM 829 N N . GLY A 1 107 ? 3.980 6.649 -7.186 1.00 84.38 107 GLY A N 1
ATOM 830 C CA . GLY A 1 107 ? 4.133 6.981 -8.594 1.00 84.38 107 GLY A CA 1
ATOM 831 C C . GLY A 1 107 ? 5.388 7.804 -8.855 1.00 84.38 107 GLY A C 1
ATOM 832 O O . GLY A 1 107 ? 6.128 7.497 -9.774 1.00 84.38 107 GLY A O 1
ATOM 833 N N . GLU A 1 108 ? 5.686 8.816 -8.047 1.00 84.00 108 GLU A N 1
ATOM 834 C CA . GLU A 1 108 ? 6.833 9.706 -8.275 1.00 84.00 108 GLU A CA 1
ATOM 835 C C . GLU A 1 108 ? 8.200 9.032 -8.048 1.00 84.00 108 GLU A C 1
ATOM 837 O O . GLU A 1 108 ? 9.217 9.500 -8.566 1.00 84.00 108 GLU A O 1
ATOM 842 N N . HIS A 1 109 ? 8.240 7.903 -7.335 1.00 73.19 109 HIS A N 1
ATOM 843 C CA . HIS A 1 109 ? 9.465 7.148 -7.096 1.00 73.19 109 HIS A CA 1
ATOM 844 C C . HIS A 1 109 ? 9.898 6.337 -8.340 1.00 73.19 109 HIS A C 1
ATOM 846 O O . HIS A 1 109 ? 9.211 5.410 -8.786 1.00 73.19 109 HIS A O 1
ATOM 852 N N . GLY A 1 110 ? 11.070 6.672 -8.896 1.00 58.59 110 GLY A N 1
ATOM 853 C CA . GLY A 1 110 ? 11.666 6.004 -10.066 1.00 58.59 110 GLY A CA 1
ATOM 854 C C . GLY A 1 110 ? 11.496 6.722 -11.416 1.00 58.59 110 GLY A C 1
ATOM 855 O O . GLY A 1 110 ? 11.717 6.093 -12.452 1.00 58.59 110 GLY A O 1
ATOM 856 N N . ALA A 1 111 ? 11.111 8.005 -11.419 1.00 49.00 111 ALA A N 1
ATOM 857 C CA . ALA A 1 111 ? 11.127 8.881 -12.602 1.00 49.00 111 ALA A CA 1
ATOM 858 C C . ALA A 1 111 ? 12.498 9.538 -12.863 1.00 49.00 111 ALA A C 1
ATOM 860 O O . ALA A 1 111 ? 13.239 9.804 -11.888 1.00 49.00 111 ALA A O 1
#

pLDDT: mean 92.22, std 6.99, range [49.0, 97.94]

Secondary structure (DSSP, 8-state):
-HHHHHHHHHHHHHHHHHPPPTT--HHHHHHHHHHHHHHHHHHHHHHHTT-TTHHHHHHHHHHHHHHHTT--HHHHHHHHHHHHHHH--TTS---HHHHHHHHHHHHHTT-

Sequence (111 aa):
MLEWRSWLEELAALFAESAPDVDADEEERRRSRERGVAPVVALVVERTDAGELWRAACARALTWYLESTGVAAEDAEELADDVVDGEFESWVAPDAEALGKARDIIGEHGA

Radius of gyration: 13.28 Å; chains: 1; bounding box: 26×34×38 Å

Organism: NCBI:txid146922